Protein AF-A0A1N7MM26-F1 (afdb_monomer_lite)

Secondary structure (DSSP, 8-state):
--SS-HHHHHHHHHHHHHHHHHHSSS-TTHHHHHHHHHHHHHHHS-HHHHHHHHHHHHHHTTSS-GGGHHHHHHHHHHT--S-HHHHHHT-TTHHHHHHHHHHHTT--HHHHHHHHHTT-

Structure (mmCIF, N/CA/C/O backbone):
data_AF-A0A1N7MM26-F1
#
_entry.id   AF-A0A1N7MM26-F1
#
loop_
_atom_site.group_PDB
_atom_site.id
_atom_site.type_symbol
_atom_site.label_atom_id
_atom_site.label_alt_id
_atom_site.label_comp_id
_atom_site.label_asym_id
_atom_site.label_entity_id
_atom_site.label_seq_id
_atom_site.pdbx_PDB_ins_code
_atom_site.Cartn_x
_atom_site.Cartn_y
_atom_site.Cartn_z
_atom_site.occupancy
_atom_site.B_iso_or_equiv
_atom_site.auth_seq_id
_atom_site.auth_comp_id
_atom_site.auth_asym_id
_atom_site.auth_atom_id
_atom_site.pdbx_PDB_model_num
ATOM 1 N N . MET A 1 1 ? -12.522 6.394 6.188 1.00 79.19 1 MET A N 1
ATOM 2 C CA . MET A 1 1 ? -12.091 6.970 4.894 1.00 79.19 1 MET A CA 1
ATOM 3 C C . MET A 1 1 ? -10.631 6.613 4.724 1.00 79.19 1 MET A C 1
ATOM 5 O O . MET A 1 1 ? -9.912 6.730 5.705 1.00 79.19 1 MET A O 1
ATOM 9 N N . LEU A 1 2 ? -10.219 6.133 3.551 1.00 88.56 2 LEU A N 1
ATOM 10 C CA . LEU A 1 2 ? -8.833 5.742 3.298 1.00 88.56 2 LEU A CA 1
ATOM 11 C C . LEU A 1 2 ? -7.948 7.008 3.206 1.00 88.56 2 LEU A C 1
ATOM 13 O O . LEU A 1 2 ? -8.202 7.828 2.321 1.00 88.56 2 LEU A O 1
ATOM 17 N N . PRO A 1 3 ? -6.943 7.205 4.086 1.00 93.38 3 PRO A N 1
ATOM 18 C CA . PRO A 1 3 ? -6.109 8.410 4.094 1.00 93.38 3 PRO A CA 1
ATOM 19 C C . PRO A 1 3 ? -4.958 8.353 3.074 1.00 93.38 3 PRO A C 1
ATOM 21 O O . PRO A 1 3 ? -3.898 8.932 3.276 1.00 93.38 3 PRO A O 1
ATOM 24 N N . ILE A 1 4 ? -5.176 7.670 1.951 1.00 94.81 4 ILE A N 1
ATOM 25 C CA . ILE A 1 4 ? -4.326 7.682 0.762 1.00 94.81 4 ILE A CA 1
ATOM 26 C C . ILE A 1 4 ? -5.234 7.614 -0.466 1.00 94.81 4 ILE A C 1
ATOM 28 O O . ILE A 1 4 ? -6.266 6.940 -0.450 1.00 94.81 4 ILE A O 1
ATOM 32 N N . SER A 1 5 ? -4.889 8.336 -1.533 1.00 94.12 5 SER A N 1
ATOM 33 C CA . SER A 1 5 ? -5.679 8.267 -2.761 1.00 94.12 5 SER A CA 1
ATOM 34 C C . SER A 1 5 ? -5.453 6.930 -3.480 1.00 94.12 5 SER A C 1
ATOM 36 O O . SER A 1 5 ? -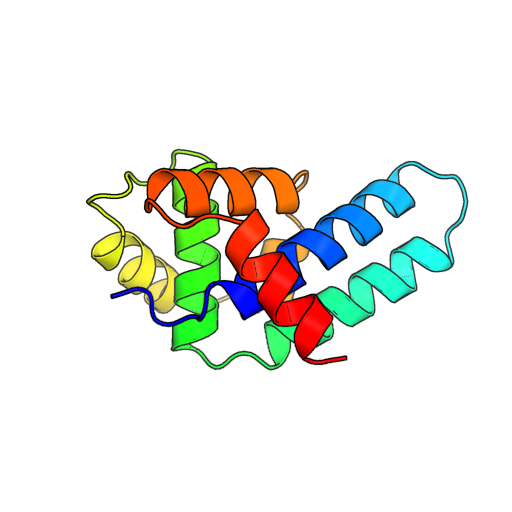4.312 6.459 -3.533 1.00 94.12 5 SER A O 1
ATOM 38 N N . PRO A 1 6 ? -6.487 6.350 -4.118 1.00 92.56 6 PRO A N 1
ATOM 39 C CA . PRO A 1 6 ? -6.328 5.132 -4.914 1.00 92.56 6 PRO A CA 1
ATOM 40 C C . PRO A 1 6 ? -5.232 5.261 -5.980 1.00 92.56 6 PRO A C 1
ATOM 42 O O . PRO A 1 6 ? -4.435 4.349 -6.153 1.00 92.56 6 PRO A O 1
ATOM 45 N N . ALA A 1 7 ? -5.104 6.433 -6.616 1.00 92.25 7 ALA A N 1
ATOM 46 C CA . ALA A 1 7 ? -4.064 6.703 -7.614 1.00 92.25 7 ALA A CA 1
ATOM 47 C C . ALA A 1 7 ? -2.632 6.552 -7.062 1.00 92.25 7 ALA A C 1
ATOM 49 O O . ALA A 1 7 ? -1.746 6.060 -7.757 1.00 92.25 7 ALA A O 1
ATOM 50 N N . LYS A 1 8 ? -2.385 6.942 -5.802 1.00 95.38 8 LYS A N 1
ATOM 51 C CA . LYS A 1 8 ? -1.077 6.733 -5.162 1.00 95.38 8 LYS A CA 1
ATOM 52 C C . LYS A 1 8 ? -0.815 5.251 -4.895 1.00 95.38 8 LYS A C 1
ATOM 54 O O . LYS A 1 8 ? 0.311 4.806 -5.089 1.00 95.38 8 LYS A O 1
ATOM 59 N N . VAL A 1 9 ? -1.836 4.492 -4.495 1.00 96.12 9 VAL A N 1
ATOM 60 C CA . VAL A 1 9 ? -1.715 3.038 -4.295 1.00 96.12 9 VAL A CA 1
ATOM 61 C C . VAL A 1 9 ? -1.467 2.327 -5.630 1.00 96.12 9 VAL A C 1
ATOM 63 O O . VAL A 1 9 ? -0.541 1.528 -5.721 1.00 96.12 9 VAL A O 1
ATOM 66 N N . ALA A 1 10 ? -2.189 2.692 -6.694 1.00 93.81 10 ALA A N 1
ATOM 67 C CA . ALA A 1 10 ? -1.954 2.183 -8.048 1.00 93.81 10 ALA A CA 1
ATOM 68 C C . ALA A 1 10 ? -0.533 2.486 -8.547 1.00 93.81 10 ALA A C 1
ATOM 70 O O . ALA A 1 10 ? 0.132 1.620 -9.113 1.00 93.81 10 ALA A O 1
ATOM 71 N N . HIS A 1 11 ? -0.010 3.685 -8.268 1.00 94.06 11 HIS A N 1
ATOM 72 C CA . HIS A 1 11 ? 1.384 3.998 -8.576 1.00 94.06 11 HIS A CA 1
ATOM 73 C C . HIS A 1 11 ? 2.359 3.037 -7.874 1.00 94.06 11 HIS A C 1
ATOM 75 O O . HIS A 1 11 ? 3.292 2.544 -8.506 1.00 94.06 11 HIS A O 1
ATOM 81 N N . VAL A 1 12 ? 2.132 2.727 -6.591 1.00 95.62 12 VAL A N 1
ATOM 82 C CA . VAL A 1 12 ? 2.938 1.747 -5.841 1.00 95.62 12 VAL A CA 1
ATOM 83 C C . VAL A 1 12 ? 2.831 0.353 -6.463 1.00 95.62 12 VAL A C 1
ATOM 85 O O . VAL A 1 12 ? 3.864 -0.278 -6.671 1.00 95.62 12 VAL A O 1
ATOM 88 N N . ILE A 1 13 ? 1.625 -0.098 -6.821 1.00 95.19 13 ILE A N 1
ATOM 89 C CA . ILE A 1 13 ? 1.372 -1.394 -7.475 1.00 95.19 13 ILE A CA 1
ATOM 90 C C . ILE A 1 13 ? 2.195 -1.528 -8.763 1.00 95.19 13 ILE A C 1
ATOM 92 O O . ILE A 1 13 ? 2.979 -2.469 -8.908 1.00 95.19 13 ILE A O 1
ATOM 96 N N . ILE A 1 14 ? 2.100 -0.546 -9.665 1.00 91.81 14 ILE A N 1
ATOM 97 C CA . ILE A 1 14 ? 2.815 -0.548 -10.950 1.00 91.81 14 ILE A CA 1
ATOM 98 C C . ILE A 1 14 ? 4.332 -0.655 -10.741 1.00 91.81 14 ILE A C 1
ATOM 100 O O .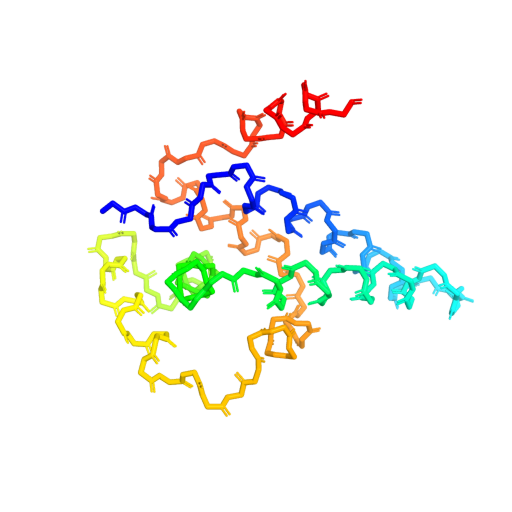 ILE A 1 14 ? 5.019 -1.387 -11.461 1.00 91.81 14 ILE A O 1
ATOM 104 N N . ARG A 1 15 ? 4.880 0.074 -9.761 1.00 92.19 15 ARG A N 1
ATOM 105 C CA . ARG A 1 15 ? 6.321 0.054 -9.468 1.00 92.19 15 ARG A CA 1
ATOM 106 C C . ARG A 1 15 ? 6.759 -1.228 -8.768 1.00 92.19 15 ARG A C 1
ATOM 108 O O . ARG A 1 15 ? 7.820 -1.747 -9.105 1.00 92.19 15 ARG A O 1
ATOM 115 N N . ALA A 1 16 ? 5.940 -1.768 -7.870 1.00 92.69 16 ALA A N 1
ATOM 116 C CA . ALA A 1 16 ? 6.187 -3.051 -7.222 1.00 92.69 16 ALA A CA 1
ATOM 117 C C . ALA A 1 16 ? 6.236 -4.195 -8.248 1.00 92.69 16 ALA A C 1
ATOM 119 O O . ALA A 1 16 ? 7.190 -4.968 -8.233 1.00 92.69 16 ALA A O 1
ATOM 120 N N . ARG A 1 17 ? 5.320 -4.232 -9.231 1.00 90.56 17 ARG A N 1
ATOM 121 C CA . ARG A 1 17 ? 5.369 -5.223 -10.327 1.00 90.56 17 ARG A CA 1
ATOM 122 C C . ARG A 1 17 ? 6.668 -5.136 -11.134 1.00 90.56 17 ARG A C 1
ATOM 124 O O . ARG A 1 17 ? 7.256 -6.163 -11.464 1.00 90.56 17 ARG A O 1
ATOM 131 N N . GLN A 1 18 ? 7.139 -3.926 -11.442 1.00 87.06 18 GLN A N 1
ATOM 132 C CA . GLN A 1 18 ? 8.406 -3.729 -12.164 1.00 87.06 18 GLN A CA 1
ATOM 133 C C . GLN A 1 18 ? 9.621 -4.169 -11.342 1.00 87.06 18 GLN A C 1
ATOM 135 O O . GLN A 1 18 ? 10.553 -4.769 -11.883 1.00 87.06 18 GLN A O 1
ATOM 140 N N . PHE A 1 19 ? 9.612 -3.879 -10.040 1.00 85.44 19 PHE A N 1
ATOM 141 C CA . PHE A 1 19 ? 10.656 -4.311 -9.119 1.00 85.44 19 PHE A CA 1
ATOM 142 C C . PHE A 1 19 ? 10.723 -5.843 -9.030 1.00 85.44 19 PHE A C 1
ATOM 144 O O . PHE A 1 19 ? 11.796 -6.412 -9.263 1.00 85.44 19 PHE A O 1
ATOM 151 N N . ASP A 1 20 ? 9.579 -6.497 -8.812 1.00 83.06 20 ASP A N 1
ATOM 152 C CA . ASP A 1 20 ? 9.454 -7.954 -8.706 1.00 83.06 20 ASP A CA 1
ATOM 153 C C . ASP A 1 20 ? 9.831 -8.663 -10.017 1.00 83.06 20 ASP A C 1
ATOM 155 O O . ASP A 1 20 ? 10.587 -9.638 -10.006 1.00 83.06 20 ASP A O 1
ATOM 159 N N . ALA A 1 21 ? 9.399 -8.138 -1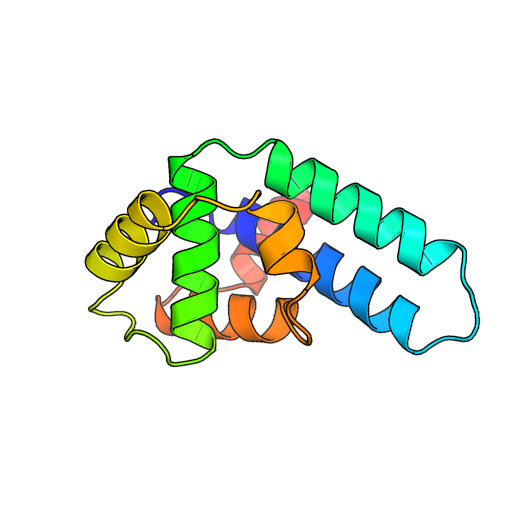1.170 1.00 77.62 21 ALA A N 1
ATOM 160 C CA . ALA A 1 21 ? 9.774 -8.674 -12.481 1.00 77.62 21 ALA A CA 1
ATOM 161 C C . ALA A 1 21 ? 11.295 -8.631 -12.718 1.00 77.62 21 ALA A C 1
ATOM 163 O O . ALA A 1 21 ? 11.868 -9.540 -13.324 1.00 77.62 21 ALA A O 1
ATOM 164 N N . GLY A 1 2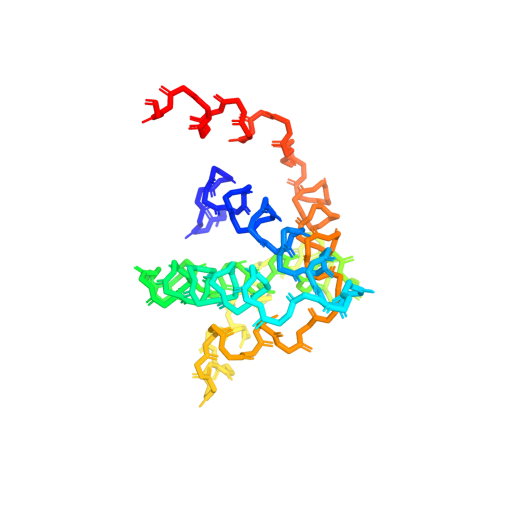2 ? 11.967 -7.596 -12.207 1.00 66.50 22 GLY A N 1
ATOM 165 C CA . GLY A 1 22 ? 13.417 -7.465 -12.281 1.00 66.50 22 GLY A CA 1
ATOM 166 C C . GLY A 1 22 ? 14.183 -8.413 -11.347 1.00 66.50 22 GLY A C 1
ATOM 167 O O . GLY A 1 22 ? 15.335 -8.728 -11.636 1.00 66.50 22 GLY A O 1
ATOM 168 N N . MET A 1 23 ? 13.569 -8.894 -10.259 1.00 61.25 23 MET A N 1
ATOM 169 C CA . MET A 1 23 ? 14.202 -9.808 -9.293 1.00 61.25 23 MET A CA 1
ATOM 170 C C . MET A 1 23 ? 14.352 -11.246 -9.828 1.00 61.25 23 MET A C 1
ATOM 172 O O . MET A 1 23 ? 15.205 -11.992 -9.347 1.00 61.25 23 MET A O 1
ATOM 176 N N . GLY A 1 24 ? 13.559 -11.637 -10.835 1.00 55.69 24 GLY A N 1
ATOM 177 C CA . GLY A 1 24 ? 13.631 -12.950 -11.497 1.00 55.69 24 GLY A CA 1
ATOM 178 C C . GLY A 1 24 ? 14.520 -13.002 -12.748 1.00 55.69 24 GLY A C 1
ATOM 179 O O . GLY A 1 24 ? 14.836 -14.090 -13.234 1.00 55.69 24 GLY A O 1
ATOM 180 N N . ALA A 1 25 ? 14.935 -11.848 -13.275 1.00 56.06 25 ALA A N 1
ATOM 181 C CA . ALA A 1 25 ? 15.792 -11.748 -14.450 1.00 56.06 25 ALA A CA 1
ATOM 182 C C . ALA A 1 25 ? 17.253 -11.542 -14.024 1.00 56.06 25 ALA A C 1
ATOM 184 O O . ALA A 1 25 ? 17.549 -10.757 -13.128 1.00 56.06 25 ALA A O 1
ATOM 185 N N . PHE A 1 26 ? 18.197 -12.204 -14.694 1.00 55.91 26 PHE A N 1
ATOM 186 C CA . PHE A 1 26 ? 19.649 -12.067 -14.486 1.00 55.91 26 PHE A CA 1
ATOM 187 C C . PHE A 1 26 ? 20.209 -10.665 -14.870 1.00 55.91 26 PHE A C 1
ATOM 189 O O . PHE A 1 26 ? 21.357 -10.545 -15.294 1.00 55.91 26 PHE A O 1
ATOM 196 N N . GLU A 1 27 ? 19.434 -9.584 -14.725 1.00 52.50 27 GLU A N 1
ATOM 197 C CA . GLU A 1 27 ? 19.776 -8.209 -15.110 1.00 52.50 27 GLU A CA 1
ATOM 198 C C . GLU A 1 27 ? 19.744 -7.258 -13.899 1.00 52.50 27 GLU A C 1
ATOM 200 O O . GLU A 1 27 ? 18.778 -6.550 -13.621 1.00 52.50 27 GLU A O 1
ATOM 205 N N . GLY A 1 28 ? 20.860 -7.199 -13.169 1.00 52.88 28 GLY A N 1
ATOM 206 C CA . GLY A 1 28 ? 21.011 -6.455 -11.907 1.00 52.88 28 GLY A CA 1
ATOM 207 C C . GLY A 1 28 ? 21.026 -4.916 -11.990 1.00 52.88 28 GLY A C 1
ATOM 208 O O . GLY A 1 28 ? 21.484 -4.271 -11.040 1.00 52.88 28 GLY A O 1
ATOM 209 N N . GLY A 1 29 ? 20.571 -4.330 -13.104 1.00 54.78 29 GLY A N 1
ATOM 210 C CA . GLY A 1 29 ? 20.505 -2.880 -13.335 1.00 54.78 29 GLY A CA 1
ATOM 211 C C . GLY A 1 29 ? 19.087 -2.309 -13.231 1.00 54.78 29 GLY A C 1
ATOM 212 O O . GLY A 1 29 ? 18.861 -1.382 -12.456 1.00 54.78 29 GLY A O 1
ATOM 213 N N . GLY A 1 30 ? 18.127 -2.891 -13.962 1.00 59.75 30 GLY A N 1
ATOM 214 C CA . GLY A 1 30 ? 16.740 -2.407 -14.014 1.00 59.75 30 GLY A CA 1
ATOM 215 C C . GLY A 1 30 ? 15.974 -2.607 -12.705 1.00 59.75 30 GLY A C 1
ATOM 216 O O . GLY A 1 30 ? 15.328 -1.679 -12.228 1.00 59.75 30 GLY A O 1
ATOM 217 N N . SER A 1 31 ? 16.133 -3.771 -12.062 1.00 71.25 31 SER A N 1
ATOM 218 C CA . SER A 1 31 ? 15.487 -4.066 -10.771 1.00 71.25 31 SER A CA 1
ATOM 219 C C . SER A 1 31 ? 15.925 -3.101 -9.665 1.00 71.25 31 SER A C 1
ATOM 221 O O . SER A 1 31 ? 15.102 -2.610 -8.898 1.00 71.25 31 SER A O 1
ATOM 223 N N . ARG A 1 32 ? 17.217 -2.738 -9.614 1.00 75.50 32 ARG A N 1
ATOM 224 C CA . ARG A 1 32 ? 17.720 -1.782 -8.614 1.00 75.50 32 ARG A CA 1
ATOM 225 C C . ARG A 1 32 ? 17.145 -0.382 -8.799 1.00 75.50 32 ARG A C 1
ATOM 227 O O . ARG A 1 32 ? 16.827 0.260 -7.804 1.00 75.50 32 ARG A O 1
ATOM 234 N N . ALA A 1 33 ? 17.027 0.088 -10.041 1.00 83.56 33 ALA A N 1
ATOM 235 C CA . ALA A 1 33 ? 16.438 1.393 -10.329 1.00 83.56 33 ALA A CA 1
ATOM 236 C C . ALA A 1 33 ? 14.944 1.412 -9.973 1.00 83.56 33 ALA A C 1
ATOM 238 O O . ALA A 1 33 ? 14.512 2.296 -9.238 1.00 83.56 33 ALA A O 1
ATOM 239 N N . ALA A 1 34 ? 14.191 0.389 -10.394 1.00 83.88 34 ALA A N 1
ATOM 240 C CA . ALA A 1 34 ? 12.775 0.248 -10.057 1.00 83.88 34 ALA A CA 1
ATOM 241 C C . ALA A 1 34 ? 12.546 0.207 -8.537 1.00 83.88 34 ALA A C 1
ATOM 243 O O . ALA A 1 34 ? 11.681 0.914 -8.021 1.00 83.88 34 ALA A O 1
ATOM 244 N N . GLY A 1 35 ? 13.372 -0.552 -7.809 1.00 87.88 35 GLY A N 1
ATOM 245 C CA . GLY A 1 35 ? 13.307 -0.617 -6.352 1.00 87.88 35 GLY A CA 1
ATOM 246 C C . GLY A 1 35 ? 13.648 0.711 -5.672 1.00 87.88 35 GLY A C 1
ATOM 247 O O . GLY A 1 35 ? 12.967 1.117 -4.735 1.00 87.88 35 GLY A O 1
ATOM 248 N N . ALA A 1 36 ? 14.662 1.428 -6.163 1.00 91.12 36 ALA A N 1
ATOM 249 C CA . ALA A 1 36 ? 15.021 2.744 -5.636 1.00 91.12 36 ALA A CA 1
ATOM 250 C C . ALA A 1 36 ? 13.913 3.785 -5.864 1.00 91.12 36 ALA A C 1
ATOM 252 O O . ALA A 1 36 ? 13.639 4.590 -4.975 1.00 91.12 36 ALA A O 1
ATOM 253 N N . GLU A 1 37 ? 13.260 3.764 -7.028 1.00 92.00 37 GLU A N 1
ATOM 254 C CA . GLU A 1 37 ? 12.136 4.654 -7.327 1.00 92.00 37 GLU A CA 1
ATOM 255 C C . GLU A 1 37 ? 10.907 4.343 -6.467 1.00 92.00 37 GLU A C 1
ATOM 257 O O . GLU A 1 37 ? 10.299 5.266 -5.925 1.00 92.00 37 GLU A O 1
ATOM 262 N N . LEU A 1 38 ? 10.567 3.060 -6.297 1.00 94.25 38 LEU A N 1
ATOM 263 C CA . LEU A 1 38 ? 9.489 2.630 -5.406 1.00 94.25 38 LEU A CA 1
ATOM 264 C C . LEU A 1 38 ? 9.751 3.087 -3.964 1.00 94.25 38 LEU A C 1
ATOM 266 O O . LEU A 1 38 ? 8.900 3.740 -3.358 1.00 94.25 38 LEU A O 1
ATOM 270 N N . ALA A 1 39 ? 10.949 2.815 -3.440 1.00 95.31 39 ALA A N 1
ATOM 271 C CA . ALA A 1 39 ? 11.328 3.224 -2.093 1.00 95.31 39 ALA A CA 1
ATOM 272 C C . ALA A 1 39 ? 11.280 4.751 -1.923 1.00 95.31 39 ALA A C 1
ATOM 274 O O . ALA A 1 39 ? 10.749 5.249 -0.931 1.00 95.31 39 ALA A O 1
ATOM 275 N N . ALA A 1 40 ? 11.777 5.512 -2.905 1.00 96.44 40 ALA A N 1
ATOM 276 C CA . ALA A 1 40 ? 11.733 6.972 -2.877 1.00 96.44 40 ALA A CA 1
ATOM 277 C C . ALA A 1 40 ? 10.296 7.517 -2.877 1.00 96.44 40 ALA A C 1
ATOM 279 O O . ALA A 1 40 ? 10.008 8.471 -2.151 1.00 96.44 40 ALA A O 1
ATOM 280 N N . PHE A 1 41 ? 9.394 6.905 -3.650 1.00 96.94 41 PHE A N 1
ATOM 281 C CA . PHE A 1 41 ? 7.986 7.292 -3.675 1.00 96.94 41 PHE A CA 1
ATOM 282 C C . PHE A 1 41 ? 7.304 7.032 -2.328 1.00 96.94 41 PHE A C 1
ATOM 284 O O . PHE A 1 41 ? 6.714 7.951 -1.761 1.00 96.94 41 PHE A O 1
ATOM 291 N N . VAL A 1 42 ? 7.441 5.818 -1.776 1.00 97.25 42 VAL A N 1
ATOM 292 C CA . VAL A 1 42 ? 6.862 5.456 -0.468 1.00 97.25 42 VAL A CA 1
ATOM 293 C C . VAL A 1 42 ? 7.413 6.354 0.637 1.00 97.25 42 VAL A C 1
ATOM 295 O O . VAL A 1 42 ? 6.658 6.855 1.467 1.00 97.25 42 VAL A O 1
ATOM 298 N N . LYS A 1 43 ? 8.717 6.639 0.614 1.00 97.19 43 LYS A N 1
ATOM 299 C CA . LYS A 1 43 ? 9.360 7.544 1.570 1.00 97.19 43 LYS A CA 1
ATOM 300 C C . LYS A 1 43 ? 8.769 8.956 1.551 1.00 97.19 43 LYS A C 1
ATOM 302 O O . LYS A 1 43 ? 8.691 9.584 2.608 1.00 97.19 43 LYS A O 1
ATOM 307 N N . GLY A 1 44 ? 8.378 9.443 0.371 1.00 97.31 44 GLY A N 1
ATOM 308 C CA . GLY A 1 44 ? 7.790 10.768 0.157 1.00 97.31 44 GLY A CA 1
ATOM 309 C C . GLY A 1 44 ? 6.316 10.898 0.558 1.00 97.31 44 GLY A C 1
ATOM 310 O O . GLY A 1 44 ? 5.803 12.017 0.585 1.00 97.31 44 GLY A O 1
ATOM 311 N N . LEU A 1 45 ? 5.638 9.792 0.875 1.00 97.50 45 LEU A N 1
ATOM 312 C CA . LEU A 1 45 ? 4.294 9.818 1.451 1.00 97.50 45 LEU A CA 1
ATOM 313 C C . LEU A 1 45 ? 4.322 10.414 2.863 1.00 97.50 45 LEU A C 1
ATOM 315 O O . LEU A 1 45 ? 5.310 10.285 3.592 1.00 97.50 45 LEU A O 1
ATOM 319 N N . ASN A 1 46 ? 3.224 11.056 3.263 1.00 96.88 46 ASN A N 1
ATOM 320 C CA . ASN A 1 46 ? 3.073 11.477 4.656 1.00 96.88 46 ASN A CA 1
ATOM 321 C C . ASN A 1 46 ? 2.775 10.268 5.571 1.00 96.88 46 ASN A C 1
ATOM 323 O O . ASN A 1 46 ? 2.483 9.172 5.099 1.00 96.88 46 ASN A O 1
ATOM 327 N N . GLU A 1 47 ? 2.847 10.464 6.887 1.00 96.25 47 GLU A N 1
ATOM 328 C CA . GLU A 1 47 ? 2.695 9.376 7.866 1.00 96.25 47 GLU A CA 1
ATOM 329 C C . GLU A 1 47 ? 1.318 8.690 7.812 1.00 96.25 47 GLU A C 1
ATOM 331 O O . GLU A 1 47 ? 1.235 7.470 7.946 1.00 96.25 47 GLU A O 1
ATOM 336 N N . GLU A 1 48 ? 0.241 9.443 7.568 1.00 96.94 48 GLU A N 1
ATOM 337 C CA . GLU A 1 48 ? -1.107 8.872 7.432 1.00 96.94 48 GLU A CA 1
ATOM 338 C C . GLU A 1 48 ? -1.231 8.045 6.147 1.00 96.94 48 GLU A C 1
ATOM 340 O O . GLU A 1 48 ? -1.800 6.955 6.160 1.00 96.94 48 GLU A O 1
ATOM 345 N N . GLU A 1 49 ? -0.639 8.524 5.051 1.00 98.19 49 GLU A N 1
ATOM 346 C CA . GLU A 1 49 ? -0.598 7.817 3.770 1.00 98.19 49 GLU A CA 1
ATOM 347 C C . GLU A 1 49 ? 0.217 6.523 3.860 1.00 98.19 49 GLU A C 1
ATOM 349 O O . GLU A 1 49 ? -0.193 5.501 3.310 1.00 98.19 49 GLU A O 1
ATOM 354 N N . LYS A 1 50 ? 1.346 6.538 4.579 1.00 98.44 50 LYS A N 1
ATOM 355 C CA . LYS A 1 50 ? 2.160 5.339 4.833 1.00 98.44 50 LYS A CA 1
ATOM 356 C C . LYS A 1 50 ? 1.393 4.303 5.644 1.00 98.44 50 LYS A C 1
ATOM 358 O O . LYS A 1 50 ? 1.352 3.139 5.249 1.00 98.44 50 LYS A O 1
ATOM 363 N N . ALA A 1 51 ? 0.754 4.723 6.736 1.00 98.19 51 ALA A N 1
ATOM 364 C CA . ALA A 1 51 ? -0.066 3.837 7.557 1.00 98.19 51 ALA A CA 1
ATOM 365 C C . ALA A 1 51 ? -1.232 3.244 6.748 1.00 98.19 51 ALA A C 1
ATOM 367 O O . ALA A 1 51 ? -1.488 2.044 6.819 1.00 98.19 51 ALA A O 1
ATOM 368 N N . ALA A 1 52 ? -1.883 4.056 5.911 1.00 98.19 52 ALA A N 1
ATOM 369 C CA . ALA A 1 52 ? -2.933 3.595 5.011 1.00 98.19 52 ALA A CA 1
ATOM 370 C C . ALA A 1 52 ? -2.437 2.566 3.995 1.00 98.19 52 ALA A C 1
ATOM 372 O O . ALA A 1 52 ? -3.099 1.556 3.780 1.00 98.19 52 ALA A O 1
ATOM 373 N N . LEU A 1 53 ? -1.275 2.800 3.384 1.00 98.31 53 LEU A N 1
ATOM 374 C CA . LEU A 1 53 ? -0.688 1.876 2.418 1.00 98.31 53 LEU A CA 1
ATOM 375 C C . LEU A 1 53 ? -0.367 0.517 3.061 1.00 98.31 53 LEU A C 1
ATOM 377 O O . LEU A 1 53 ? -0.678 -0.523 2.485 1.00 98.31 53 LEU A O 1
ATOM 381 N N . VAL A 1 54 ? 0.201 0.523 4.272 1.00 98.31 54 VAL A N 1
ATOM 382 C CA . VAL A 1 54 ? 0.458 -0.702 5.048 1.00 98.31 54 VAL A CA 1
ATOM 383 C C . VAL A 1 54 ? -0.848 -1.411 5.406 1.00 98.31 54 VAL A C 1
ATOM 385 O O . VAL A 1 54 ? -0.927 -2.628 5.265 1.00 98.31 54 VAL A O 1
ATOM 388 N N . ALA A 1 55 ? -1.883 -0.671 5.806 1.00 98.44 55 ALA A N 1
ATOM 389 C CA . ALA A 1 55 ? -3.192 -1.238 6.111 1.00 98.44 55 ALA A CA 1
ATOM 390 C C . ALA A 1 55 ? -3.844 -1.901 4.885 1.00 98.44 55 ALA A C 1
ATOM 392 O O . ALA A 1 55 ? -4.349 -3.014 4.999 1.00 98.44 55 ALA A O 1
ATOM 393 N N . VAL A 1 56 ? -3.779 -1.272 3.704 1.00 98.31 56 VAL A N 1
ATOM 394 C CA . VAL A 1 56 ? -4.262 -1.868 2.442 1.00 98.31 56 VAL A CA 1
ATOM 395 C C . VAL A 1 56 ? -3.523 -3.175 2.153 1.00 98.31 56 VAL A C 1
ATOM 397 O O . VAL A 1 56 ? -4.160 -4.191 1.890 1.00 98.31 56 VAL A O 1
ATOM 400 N N . PHE A 1 57 ? -2.194 -3.177 2.282 1.00 98.31 57 PHE A N 1
ATOM 401 C CA . PHE A 1 57 ? -1.389 -4.392 2.150 1.00 98.31 57 PHE A CA 1
ATOM 402 C C . PHE A 1 57 ? -1.827 -5.482 3.141 1.00 98.31 57 PHE A C 1
ATOM 404 O O . PHE A 1 57 ? -1.999 -6.639 2.757 1.00 98.31 57 PHE A O 1
ATOM 411 N N . TRP A 1 58 ? -2.017 -5.130 4.414 1.00 98.50 58 TRP A N 1
ATOM 412 C CA . TRP A 1 58 ? -2.452 -6.071 5.442 1.00 98.50 58 TRP A CA 1
ATOM 413 C C . TRP A 1 58 ? -3.846 -6.648 5.188 1.00 98.50 58 TRP A C 1
ATOM 415 O O . TRP A 1 58 ? -4.075 -7.814 5.512 1.00 98.50 58 TRP A O 1
ATOM 425 N N . ILE A 1 59 ? -4.748 -5.876 4.586 1.00 98.44 59 ILE A N 1
ATOM 426 C CA . ILE A 1 59 ? -6.070 -6.358 4.181 1.00 98.44 59 ILE A CA 1
ATOM 427 C C . ILE A 1 59 ? -5.946 -7.356 3.030 1.00 98.44 59 ILE A C 1
ATOM 429 O O . ILE A 1 59 ? -6.467 -8.463 3.134 1.00 98.44 59 ILE A O 1
ATOM 433 N N . GLY A 1 60 ? -5.197 -7.030 1.974 1.00 97.81 60 GLY A N 1
ATOM 434 C CA . GLY A 1 60 ? -5.064 -7.933 0.825 1.00 97.81 60 GLY A CA 1
ATOM 435 C C . GLY A 1 60 ? -4.378 -9.259 1.154 1.00 97.81 60 GLY A C 1
ATOM 436 O O . GLY A 1 60 ? -4.747 -10.302 0.629 1.00 97.81 60 GLY A O 1
ATOM 437 N N . ARG A 1 61 ? -3.441 -9.276 2.112 1.00 97.06 61 ARG A N 1
ATOM 438 C CA . ARG A 1 61 ? -2.847 -10.533 2.615 1.00 97.06 61 ARG A CA 1
ATOM 439 C C . ARG A 1 61 ? -3.717 -11.288 3.633 1.00 97.06 61 ARG A C 1
ATOM 441 O O . ARG A 1 61 ? -3.284 -12.331 4.128 1.00 97.06 61 ARG A O 1
ATOM 448 N N . GLY A 1 62 ? -4.864 -10.734 4.030 1.00 97.44 62 GLY A N 1
ATOM 449 C CA . GLY A 1 62 ? -5.785 -11.321 5.009 1.00 97.44 62 GLY A CA 1
ATOM 450 C C . GLY A 1 62 ? -5.348 -11.224 6.477 1.00 97.44 62 GLY A C 1
ATOM 451 O O . GLY A 1 62 ? -5.757 -12.054 7.284 1.00 97.44 62 GLY A O 1
ATOM 452 N N . THR A 1 63 ? -4.494 -10.262 6.845 1.00 97.88 63 THR A N 1
ATOM 453 C CA . THR A 1 63 ? -4.170 -9.974 8.259 1.00 97.88 63 THR A CA 1
ATOM 454 C C . THR A 1 63 ? -5.302 -9.223 8.959 1.00 97.88 63 THR A C 1
ATOM 456 O O . THR A 1 63 ? -5.538 -9.472 10.135 1.00 97.88 63 THR A O 1
ATOM 459 N N . TYR A 1 64 ? -6.004 -8.358 8.227 1.00 98.38 64 TYR A N 1
ATOM 460 C CA . TYR A 1 64 ? -7.217 -7.666 8.665 1.00 98.38 64 TYR A CA 1
ATOM 461 C C . TYR A 1 64 ? -8.314 -7.824 7.607 1.00 98.38 64 TYR A C 1
ATOM 463 O O . TYR A 1 64 ? -8.018 -8.047 6.431 1.00 98.38 64 TYR A O 1
ATOM 471 N N . GLY A 1 65 ? -9.574 -7.686 8.009 1.00 97.62 65 GLY A N 1
ATOM 472 C CA . GLY A 1 65 ? -10.713 -7.540 7.106 1.00 97.62 65 GLY A CA 1
ATOM 473 C C . GLY A 1 65 ? -10.900 -6.100 6.599 1.00 97.62 65 GLY A C 1
ATOM 474 O O . GLY A 1 65 ? -10.382 -5.150 7.193 1.00 97.62 65 GLY A O 1
ATOM 475 N N . PRO A 1 66 ? -11.671 -5.892 5.514 1.00 96.88 66 PRO A N 1
ATOM 476 C CA . PRO A 1 66 ? -11.970 -4.552 4.994 1.00 96.88 66 PRO A CA 1
ATOM 477 C C . PRO A 1 66 ? -12.762 -3.684 5.987 1.00 96.88 66 PRO A C 1
ATOM 479 O O . PRO A 1 66 ? -12.618 -2.461 6.013 1.00 96.88 66 PRO A O 1
ATOM 482 N N . ASP A 1 67 ? -13.572 -4.310 6.838 1.00 97.25 67 ASP A N 1
ATOM 483 C CA . ASP A 1 67 ? -14.306 -3.694 7.942 1.00 97.25 67 ASP A CA 1
ATOM 484 C C . ASP A 1 67 ? -13.408 -3.288 9.127 1.00 97.25 67 ASP A C 1
ATOM 486 O O . ASP A 1 67 ? -13.796 -2.434 9.926 1.00 97.25 67 ASP A O 1
ATOM 490 N N . GLU A 1 68 ? -12.173 -3.793 9.181 1.00 98.06 68 GLU A N 1
ATOM 491 C CA . GLU A 1 68 ? -11.165 -3.480 10.202 1.00 98.06 68 GLU A CA 1
ATOM 492 C C . GLU A 1 68 ? -10.150 -2.419 9.731 1.00 98.06 68 GLU A C 1
ATOM 494 O O . GLU A 1 68 ? -9.162 -2.149 10.411 1.00 98.06 68 GLU A O 1
ATOM 499 N N . LEU A 1 69 ? -10.389 -1.753 8.590 1.00 97.38 69 LEU A N 1
ATOM 500 C CA . LEU A 1 69 ? -9.453 -0.781 8.001 1.00 97.38 69 LEU A CA 1
ATOM 501 C C . LEU A 1 69 ? -8.972 0.290 8.994 1.00 97.38 69 LEU A C 1
ATOM 503 O O . LEU A 1 69 ? -7.797 0.647 9.000 1.00 97.38 69 LEU A O 1
ATOM 507 N N . ALA A 1 70 ? -9.873 0.83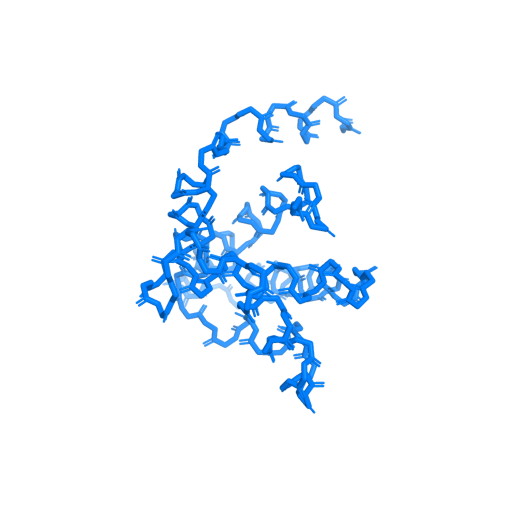5 9.813 1.00 97.69 70 ALA A N 1
ATOM 508 C CA . ALA A 1 70 ? -9.512 1.877 10.773 1.00 97.69 70 ALA A CA 1
ATOM 509 C C . ALA A 1 70 ? -8.544 1.359 11.849 1.00 97.69 70 ALA A C 1
ATOM 511 O O . ALA A 1 70 ? -7.605 2.061 12.214 1.00 97.69 70 ALA A O 1
ATOM 512 N N . GLU A 1 71 ? -8.752 0.128 12.316 1.00 98.00 71 GLU A N 1
ATOM 513 C CA . GLU A 1 71 ? -7.857 -0.535 13.264 1.00 98.00 71 GLU A CA 1
ATOM 514 C C . GLU A 1 71 ? -6.509 -0.844 12.613 1.00 98.00 71 GLU A C 1
ATOM 516 O O . GLU A 1 71 ? -5.468 -0.511 13.174 1.00 98.00 71 GLU A O 1
ATOM 521 N N . ALA A 1 72 ? -6.518 -1.376 11.389 1.00 98.12 72 ALA A N 1
ATOM 522 C CA . ALA A 1 72 ? -5.303 -1.647 10.630 1.00 98.12 72 ALA A CA 1
ATOM 523 C C . ALA A 1 72 ? -4.440 -0.384 10.438 1.00 98.12 72 ALA A C 1
ATOM 525 O O . ALA A 1 72 ? -3.221 -0.450 10.583 1.00 98.12 72 ALA A O 1
ATOM 526 N N . ILE A 1 73 ? -5.055 0.774 10.161 1.00 98.12 73 ILE A N 1
ATOM 527 C CA . ILE A 1 73 ? -4.347 2.059 10.025 1.00 98.12 73 ILE A CA 1
ATOM 528 C C . ILE A 1 73 ? -3.723 2.492 11.355 1.00 98.12 73 ILE A C 1
ATOM 530 O O . ILE A 1 73 ? -2.550 2.869 11.386 1.00 98.12 73 ILE A O 1
ATOM 534 N N . GLU A 1 74 ? -4.484 2.452 12.450 1.00 97.88 74 GLU A N 1
ATOM 535 C CA . GLU A 1 74 ? -3.975 2.844 13.769 1.00 97.88 74 GLU A CA 1
ATOM 536 C C . GLU A 1 74 ? -2.833 1.926 14.219 1.00 97.88 74 GLU A C 1
ATOM 538 O O . GLU A 1 74 ? -1.800 2.414 14.685 1.00 97.88 74 GLU A O 1
ATOM 543 N N . THR A 1 75 ? -2.960 0.616 13.997 1.00 97.94 75 THR A N 1
ATOM 544 C CA . THR A 1 75 ? -1.892 -0.348 14.278 1.00 97.94 75 THR A CA 1
ATOM 545 C C . THR A 1 75 ? -0.667 -0.081 13.407 1.00 97.94 75 THR A C 1
ATOM 547 O O . THR A 1 75 ? 0.439 0.015 13.933 1.00 97.94 75 THR A O 1
ATOM 550 N N . ALA A 1 76 ? -0.838 0.132 12.098 1.00 96.94 76 ALA A N 1
ATOM 551 C CA . ALA A 1 76 ? 0.274 0.437 11.198 1.00 96.94 76 ALA A CA 1
ATOM 552 C C . ALA A 1 76 ? 1.026 1.702 11.628 1.00 96.94 76 ALA A C 1
ATOM 554 O O . ALA A 1 76 ? 2.255 1.742 11.595 1.00 96.94 76 ALA A O 1
ATOM 555 N N . ARG A 1 77 ? 0.296 2.725 12.081 1.00 95.94 77 ARG A N 1
ATOM 556 C CA . ARG A 1 77 ? 0.873 3.965 12.603 1.00 95.94 77 ARG A CA 1
ATOM 557 C C . ARG A 1 77 ? 1.618 3.746 13.920 1.00 95.94 77 ARG A C 1
ATOM 559 O O . ARG A 1 77 ? 2.692 4.311 14.108 1.00 95.94 77 ARG A O 1
ATOM 566 N N . ALA A 1 78 ? 1.057 2.955 14.833 1.00 96.50 78 ALA A N 1
ATOM 567 C CA . ALA A 1 78 ? 1.672 2.664 16.125 1.00 96.50 78 ALA A CA 1
ATOM 568 C C . ALA A 1 78 ? 2.939 1.802 15.988 1.00 96.50 78 ALA A C 1
ATOM 570 O O . ALA A 1 78 ? 3.900 1.992 16.734 1.00 96.50 78 ALA A O 1
ATOM 571 N N . GLU A 1 79 ? 2.955 0.881 15.023 1.00 93.50 79 GLU A N 1
ATOM 572 C CA . GLU A 1 79 ? 4.051 -0.065 14.796 1.00 93.50 79 GLU A CA 1
ATOM 573 C C . GLU A 1 79 ? 5.123 0.429 13.812 1.00 93.50 79 GLU A C 1
ATOM 575 O O . GLU A 1 79 ? 6.098 -0.293 13.580 1.00 93.50 79 GLU A O 1
ATOM 580 N N . ALA A 1 80 ? 4.997 1.653 13.276 1.00 91.75 80 ALA A N 1
ATOM 581 C CA . ALA A 1 80 ? 5.907 2.290 12.311 1.00 91.75 80 ALA A CA 1
ATOM 582 C C . ALA A 1 80 ? 7.306 2.623 12.889 1.00 91.75 80 ALA A C 1
ATOM 584 O O . ALA A 1 80 ? 7.789 3.752 12.861 1.00 91.75 80 ALA A O 1
ATOM 585 N N . SER A 1 81 ? 7.974 1.611 13.436 1.00 88.44 81 SER A N 1
ATOM 586 C CA . SER A 1 81 ? 9.316 1.647 14.022 1.00 88.44 81 SER A CA 1
ATOM 587 C C . SER A 1 81 ? 10.422 1.400 12.993 1.00 88.44 81 SER A C 1
ATOM 589 O O . SER A 1 81 ? 11.578 1.752 13.225 1.00 88.44 81 SER A O 1
ATOM 591 N N . THR A 1 82 ? 10.067 0.805 11.852 1.00 90.75 82 THR A N 1
ATOM 592 C CA . THR A 1 82 ? 10.934 0.596 10.685 1.00 90.75 82 THR A CA 1
ATOM 593 C C . THR A 1 82 ? 10.467 1.522 9.560 1.00 90.75 82 THR A C 1
ATOM 595 O O . THR A 1 82 ? 9.253 1.698 9.422 1.00 90.75 82 THR A O 1
ATOM 598 N N . PRO A 1 83 ? 11.371 2.105 8.746 1.00 94.50 83 PRO A N 1
ATOM 599 C CA . PRO A 1 83 ? 10.966 2.873 7.572 1.00 94.50 83 PRO A CA 1
ATOM 600 C C . PRO A 1 83 ? 10.003 2.064 6.698 1.00 94.50 83 PRO A C 1
ATOM 602 O O . PRO A 1 83 ? 10.283 0.917 6.346 1.00 94.50 83 PRO A O 1
ATOM 605 N N . THR A 1 84 ? 8.847 2.646 6.377 1.00 96.38 84 THR A N 1
ATOM 606 C CA . THR A 1 84 ? 7.777 1.951 5.649 1.00 96.38 84 THR A CA 1
ATOM 607 C C . THR A 1 84 ? 8.250 1.457 4.286 1.00 96.38 84 THR A C 1
ATOM 609 O O . THR A 1 84 ? 7.872 0.367 3.867 1.00 96.38 84 THR A O 1
ATOM 612 N N . GLU A 1 85 ? 9.107 2.226 3.613 1.00 95.62 85 GLU A N 1
ATOM 613 C CA . GLU A 1 85 ? 9.725 1.819 2.357 1.00 95.62 85 GLU A CA 1
ATOM 614 C C . GLU A 1 85 ? 10.538 0.527 2.505 1.00 95.62 85 GLU A C 1
ATOM 616 O O . GLU A 1 85 ? 10.369 -0.382 1.700 1.00 95.62 85 GLU A O 1
ATOM 621 N N . ASP A 1 86 ? 11.340 0.393 3.561 1.00 93.94 86 ASP A N 1
ATOM 622 C CA . ASP A 1 86 ? 12.171 -0.792 3.790 1.00 93.94 86 ASP A CA 1
ATOM 623 C C . ASP A 1 86 ? 11.304 -2.010 4.136 1.00 93.94 86 ASP A C 1
ATOM 625 O O . ASP A 1 86 ? 11.565 -3.118 3.665 1.00 93.94 86 ASP A O 1
ATOM 629 N N . TYR A 1 87 ? 10.244 -1.798 4.925 1.00 95.44 87 TYR A N 1
ATOM 630 C CA . TYR A 1 87 ? 9.281 -2.842 5.272 1.00 95.44 87 TYR A CA 1
ATOM 631 C C . TYR A 1 87 ? 8.575 -3.400 4.032 1.00 95.44 87 TYR A C 1
ATOM 633 O O . TYR A 1 87 ? 8.582 -4.612 3.817 1.00 95.44 87 TYR A O 1
ATOM 641 N N . LEU A 1 88 ? 8.000 -2.526 3.200 1.00 95.25 88 LEU A N 1
ATOM 642 C CA . LEU A 1 88 ? 7.237 -2.933 2.018 1.00 95.25 88 LEU A CA 1
ATOM 643 C C . LEU A 1 88 ? 8.136 -3.510 0.917 1.00 95.25 88 LEU A C 1
ATOM 645 O O . LEU A 1 88 ? 7.753 -4.478 0.272 1.00 95.25 88 LEU A O 1
ATOM 649 N N . MET A 1 89 ? 9.355 -2.993 0.740 1.00 91.62 89 MET A N 1
ATOM 650 C CA . MET A 1 89 ? 10.332 -3.539 -0.216 1.00 91.62 89 MET A CA 1
ATOM 651 C C . MET A 1 89 ? 10.782 -4.970 0.121 1.00 91.62 89 MET A C 1
ATOM 653 O O . MET A 1 89 ? 11.277 -5.683 -0.750 1.00 91.62 89 MET A O 1
ATOM 657 N N . GLY A 1 90 ? 10.628 -5.398 1.379 1.00 91.44 90 GLY A N 1
ATOM 658 C CA . GLY A 1 90 ? 10.876 -6.774 1.810 1.00 91.44 90 GLY A CA 1
ATOM 659 C C . GLY A 1 90 ? 9.711 -7.735 1.551 1.00 91.44 90 GLY A C 1
ATOM 660 O O . GLY A 1 90 ? 9.860 -8.935 1.794 1.00 91.44 90 GLY A O 1
ATOM 661 N N . VAL A 1 91 ? 8.559 -7.236 1.093 1.00 92.00 91 VAL A N 1
ATOM 662 C CA . VAL A 1 91 ? 7.357 -8.038 0.850 1.00 92.00 91 VAL A CA 1
ATOM 663 C C . VAL A 1 91 ? 7.380 -8.578 -0.583 1.00 92.00 91 VAL A C 1
ATOM 665 O O . VAL A 1 91 ? 7.251 -7.797 -1.525 1.00 92.00 91 VAL A O 1
ATOM 668 N N . PRO A 1 92 ? 7.497 -9.904 -0.785 1.00 89.69 92 PRO A N 1
ATOM 669 C CA . PRO A 1 92 ? 7.312 -10.484 -2.109 1.00 89.69 92 PRO A CA 1
ATOM 670 C C . PRO A 1 92 ? 5.845 -10.364 -2.529 1.00 89.69 92 PRO A C 1
ATOM 672 O O . PRO A 1 92 ? 4.961 -10.533 -1.687 1.00 89.69 92 PRO A O 1
ATOM 675 N N . LEU A 1 93 ? 5.589 -10.148 -3.824 1.00 91.25 93 LEU A N 1
ATOM 676 C CA . LEU A 1 93 ? 4.232 -10.010 -4.372 1.00 91.25 93 LEU A CA 1
ATOM 677 C C . LEU A 1 93 ? 3.465 -8.828 -3.760 1.00 91.25 93 LEU A C 1
ATOM 679 O O . LEU A 1 93 ? 2.243 -8.865 -3.626 1.00 91.25 93 LEU A O 1
ATOM 683 N N . LEU A 1 94 ? 4.178 -7.765 -3.366 1.00 95.62 94 LEU A N 1
ATOM 684 C CA . LEU A 1 94 ? 3.571 -6.573 -2.767 1.00 95.62 94 LEU A CA 1
ATOM 685 C C . LEU A 1 94 ? 2.454 -6.003 -3.651 1.00 95.62 94 LEU A C 1
ATOM 687 O O . LEU A 1 94 ? 1.428 -5.568 -3.134 1.00 95.62 94 LEU A O 1
ATOM 691 N N . ALA A 1 95 ? 2.662 -6.006 -4.970 1.00 95.75 95 ALA A N 1
ATOM 692 C CA . ALA A 1 95 ? 1.673 -5.529 -5.925 1.00 95.75 95 ALA A CA 1
ATOM 693 C C . ALA A 1 95 ? 0.347 -6.286 -5.807 1.00 95.75 95 ALA A C 1
ATOM 695 O O . ALA A 1 95 ? -0.690 -5.647 -5.672 1.00 95.75 95 ALA A O 1
ATOM 696 N N . ASP A 1 96 ? 0.394 -7.620 -5.799 1.00 95.56 96 ASP A N 1
ATOM 697 C CA . ASP A 1 96 ? -0.811 -8.450 -5.765 1.00 95.56 96 ASP A CA 1
ATOM 698 C C . ASP A 1 96 ? -1.582 -8.225 -4.452 1.00 95.56 96 ASP A C 1
ATOM 700 O O . ASP A 1 96 ? -2.784 -7.988 -4.471 1.00 95.56 96 ASP A O 1
ATOM 704 N N . TYR A 1 97 ? 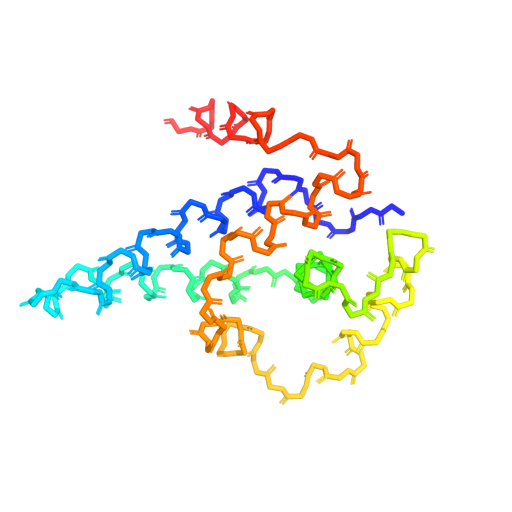-0.887 -8.139 -3.310 1.00 97.69 97 TYR A N 1
ATOM 705 C CA . TYR A 1 97 ? -1.552 -7.831 -2.038 1.00 97.69 97 TYR A CA 1
ATOM 706 C C . TYR A 1 97 ? -2.165 -6.426 -1.985 1.00 97.69 97 TYR A C 1
ATOM 708 O O . TYR A 1 97 ? -3.172 -6.214 -1.317 1.00 97.69 97 TYR A O 1
ATOM 716 N N . LEU A 1 98 ? -1.560 -5.431 -2.631 1.00 97.56 98 LEU A N 1
ATOM 717 C CA . LEU A 1 98 ? -2.145 -4.091 -2.676 1.00 97.56 98 LEU A CA 1
ATOM 718 C C . LEU A 1 98 ? -3.379 -4.042 -3.584 1.00 97.56 98 LEU A C 1
ATOM 720 O O . LEU A 1 98 ? -4.330 -3.333 -3.256 1.00 97.56 98 LEU A O 1
ATOM 724 N N . GLU A 1 99 ? -3.377 -4.791 -4.687 1.00 96.31 99 GLU A N 1
ATOM 725 C CA . GLU A 1 99 ? -4.542 -4.944 -5.563 1.00 96.31 99 GLU A CA 1
ATOM 726 C C . GLU A 1 99 ? -5.696 -5.631 -4.824 1.00 96.31 99 GLU A C 1
ATOM 728 O O . GLU A 1 99 ? -6.778 -5.049 -4.731 1.00 96.31 99 GLU A O 1
ATOM 733 N N . ASP A 1 100 ? -5.434 -6.780 -4.193 1.00 97.12 100 ASP A N 1
ATOM 734 C CA . ASP A 1 100 ? -6.418 -7.512 -3.386 1.00 97.12 100 ASP A CA 1
ATOM 735 C C . ASP A 1 100 ? -6.981 -6.632 -2.254 1.00 97.12 100 ASP A C 1
ATOM 737 O O . ASP A 1 100 ? -8.177 -6.644 -1.955 1.00 97.12 100 ASP A O 1
ATOM 741 N N . GLY A 1 101 ? -6.123 -5.822 -1.624 1.00 97.50 101 GLY A N 1
ATOM 742 C CA . GLY A 1 101 ? -6.517 -4.894 -0.567 1.00 97.50 101 GLY A CA 1
ATOM 743 C C . GLY A 1 101 ? -7.428 -3.767 -1.060 1.00 97.50 101 GLY A C 1
ATOM 744 O O . GLY A 1 101 ? -8.386 -3.407 -0.374 1.00 97.50 101 GLY A O 1
ATOM 745 N N . LEU A 1 102 ? -7.159 -3.204 -2.242 1.00 95.88 102 LEU A N 1
ATOM 746 C CA . LEU A 1 102 ? -8.038 -2.204 -2.855 1.00 95.88 102 LEU A CA 1
ATOM 747 C C . LEU A 1 102 ? -9.382 -2.816 -3.259 1.00 95.88 102 LEU A C 1
ATOM 749 O O . LEU A 1 102 ? -10.422 -2.229 -2.949 1.00 95.88 102 LEU A O 1
ATOM 753 N N . GLU A 1 103 ? -9.372 -4.002 -3.870 1.00 95.25 103 GLU A N 1
ATOM 754 C CA . GLU A 1 103 ? -10.590 -4.713 -4.260 1.00 95.25 103 GLU A CA 1
ATOM 755 C C . GLU A 1 103 ? -11.467 -5.023 -3.038 1.00 95.25 103 GLU A C 1
ATOM 757 O O . GLU A 1 103 ? -12.664 -4.725 -3.042 1.00 95.25 103 GLU A O 1
ATOM 762 N N . ALA A 1 104 ? -10.870 -5.518 -1.947 1.00 96.19 104 ALA A N 1
ATOM 763 C CA . ALA A 1 104 ? -11.574 -5.778 -0.691 1.00 96.19 104 ALA A CA 1
ATOM 764 C C . ALA A 1 104 ? -12.226 -4.514 -0.099 1.00 96.19 104 ALA A C 1
ATOM 766 O O . ALA A 1 104 ? -13.286 -4.589 0.526 1.00 96.19 104 ALA A O 1
ATOM 767 N N . LEU A 1 105 ? -11.624 -3.342 -0.319 1.00 95.44 105 LEU A N 1
ATOM 768 C CA . LEU A 1 105 ? -12.159 -2.041 0.093 1.00 95.44 105 LEU A CA 1
ATOM 769 C C . LEU A 1 105 ? -13.187 -1.458 -0.894 1.00 95.44 105 LEU A C 1
ATOM 771 O O . LEU A 1 105 ? -13.696 -0.356 -0.668 1.00 95.44 105 LEU A O 1
ATOM 775 N N . GLY A 1 106 ? -13.507 -2.176 -1.973 1.00 94.00 106 GLY A N 1
ATOM 776 C CA . GLY A 1 106 ? -14.428 -1.733 -3.017 1.00 94.00 106 GLY A CA 1
ATOM 777 C C . GLY A 1 106 ? -13.851 -0.638 -3.916 1.00 94.00 106 GLY A C 1
ATOM 778 O O . GLY A 1 106 ? -14.607 0.158 -4.474 1.00 94.00 106 GLY A O 1
ATOM 779 N N . LEU A 1 107 ? -12.523 -0.557 -4.027 1.00 91.00 107 LEU A N 1
ATOM 780 C CA . LEU A 1 107 ? -11.809 0.400 -4.865 1.00 91.00 107 LEU A CA 1
ATOM 781 C C . LEU A 1 107 ? -11.242 -0.323 -6.090 1.00 91.00 107 LEU A C 1
ATOM 783 O O . LEU A 1 107 ? -10.495 -1.287 -5.959 1.00 91.00 107 LEU A O 1
ATOM 787 N N . SER A 1 108 ? -11.579 0.161 -7.284 1.00 83.12 108 SER A N 1
ATOM 788 C CA . SER A 1 108 ? -11.036 -0.382 -8.531 1.00 83.12 108 SER A CA 1
ATOM 789 C C . SER A 1 108 ? -9.605 0.102 -8.760 1.00 83.12 108 SER A C 1
ATOM 791 O O . SER A 1 108 ? -9.320 1.303 -8.696 1.00 83.12 108 SER A O 1
ATOM 793 N N . VAL A 1 109 ? -8.714 -0.843 -9.058 1.00 76.00 109 VAL A N 1
ATOM 794 C CA . VAL A 1 109 ? -7.331 -0.562 -9.459 1.00 76.00 109 VAL A CA 1
ATOM 795 C C . VAL A 1 109 ? -7.304 0.067 -10.850 1.00 76.00 109 VAL A C 1
ATOM 797 O O . VAL A 1 109 ? -6.624 1.070 -11.036 1.00 76.00 109 VAL A O 1
ATOM 800 N N . GLU A 1 110 ? -8.119 -0.425 -11.786 1.00 76.12 110 GLU A N 1
ATOM 801 C CA . GLU A 1 110 ? -8.194 0.089 -13.163 1.00 76.12 110 GLU A CA 1
ATOM 802 C C . GLU A 1 110 ? -8.577 1.580 -13.195 1.00 76.12 110 GLU A C 1
ATOM 804 O O . GLU A 1 110 ? -7.967 2.378 -13.909 1.00 76.12 110 GLU A O 1
ATOM 809 N N . ASP A 1 111 ? -9.536 1.989 -12.356 1.00 73.69 111 ASP A N 1
ATOM 810 C CA . ASP A 1 111 ? -9.950 3.395 -12.242 1.00 73.69 111 ASP A CA 1
ATOM 811 C C . ASP A 1 111 ? -8.827 4.276 -11.667 1.00 73.69 111 ASP A C 1
ATOM 813 O O . ASP A 1 111 ? -8.666 5.449 -12.026 1.00 73.69 111 ASP A O 1
ATOM 817 N N . ALA A 1 112 ? -8.031 3.713 -10.757 1.00 71.56 112 ALA A N 1
ATOM 818 C CA . ALA A 1 112 ? -6.887 4.388 -10.169 1.00 71.56 112 ALA A CA 1
ATOM 819 C C . ALA A 1 112 ? -5.710 4.499 -11.156 1.00 71.56 112 ALA A C 1
ATOM 821 O O . ALA A 1 112 ? -5.042 5.536 -11.183 1.00 71.56 112 ALA A O 1
ATOM 822 N N . GLU A 1 113 ? -5.484 3.487 -11.993 1.00 73.00 113 GLU A N 1
ATOM 823 C CA . GLU A 1 113 ? -4.466 3.484 -13.047 1.00 73.00 113 GLU A CA 1
ATOM 824 C C . GLU A 1 113 ? -4.783 4.489 -14.162 1.00 73.00 113 GLU A C 1
ATOM 826 O O . GLU A 1 113 ? -3.902 5.256 -14.561 1.00 73.00 113 GLU A O 1
ATOM 831 N N . ASP A 1 114 ? -6.040 4.572 -14.612 1.00 70.56 114 ASP A N 1
ATOM 832 C CA . ASP A 1 114 ? -6.473 5.549 -15.627 1.00 70.56 114 ASP A CA 1
ATOM 833 C C . ASP A 1 114 ? -6.280 7.000 -15.132 1.00 70.56 114 ASP A C 1
ATOM 835 O O . ASP A 1 114 ? -5.966 7.914 -15.899 1.00 70.56 114 ASP A O 1
ATOM 839 N N . SER A 1 115 ? -6.384 7.222 -13.817 1.00 64.56 115 SER A N 1
ATOM 840 C CA . SER A 1 115 ? -6.060 8.506 -13.181 1.00 64.56 115 SER A CA 1
ATOM 841 C C . SER A 1 115 ? -4.561 8.831 -13.233 1.00 64.56 115 SER A C 1
ATOM 843 O O . SER A 1 115 ? -4.186 9.964 -13.545 1.00 64.56 115 SER A O 1
ATOM 845 N N . VAL A 1 116 ? -3.692 7.841 -12.996 1.00 68.38 116 VAL A N 1
ATOM 846 C CA . VAL A 1 116 ? -2.230 8.005 -13.094 1.00 68.38 116 VAL A CA 1
ATOM 847 C C . VAL A 1 116 ? -1.812 8.301 -14.536 1.00 68.38 116 VAL A C 1
ATOM 849 O O . VAL A 1 116 ? -1.024 9.219 -14.760 1.00 68.38 116 VAL A O 1
ATOM 852 N N . LEU A 1 117 ? -2.378 7.587 -15.514 1.00 66.56 117 LEU A N 1
ATOM 853 C CA . LEU A 1 117 ? -2.079 7.776 -16.938 1.00 66.56 117 LEU A CA 1
ATOM 854 C C . LEU A 1 117 ? -2.539 9.136 -17.475 1.00 66.56 117 LEU A C 1
ATOM 856 O O . LEU A 1 117 ? -1.898 9.685 -18.367 1.00 66.56 117 LEU A O 1
ATOM 860 N N . ARG A 1 118 ? -3.615 9.717 -16.927 1.00 66.00 118 ARG A N 1
ATOM 861 C CA . ARG A 1 118 ? -4.058 11.078 -17.283 1.00 66.00 118 ARG A CA 1
ATOM 862 C C . ARG A 1 118 ? -3.219 12.200 -16.663 1.00 66.00 118 ARG A C 1
ATOM 864 O O . ARG A 1 118 ? -3.398 13.353 -17.053 1.00 66.00 118 ARG A O 1
ATOM 871 N N . MET A 1 119 ? -2.351 11.900 -15.696 1.00 57.75 119 MET A N 1
ATOM 872 C CA . MET A 1 119 ? -1.505 12.891 -15.014 1.00 57.75 119 MET A CA 1
ATOM 873 C C . MET A 1 119 ? -0.087 13.011 -15.597 1.00 57.75 119 MET A C 1
ATOM 875 O O . MET A 1 119 ? 0.645 13.917 -15.193 1.00 57.75 119 MET A O 1
ATOM 879 N N . THR A 1 120 ? 0.296 12.131 -16.524 1.00 50.69 120 THR A N 1
ATOM 880 C CA . THR A 1 120 ? 1.587 12.125 -17.244 1.00 50.69 120 THR A CA 1
ATOM 881 C C . THR A 1 120 ? 1.429 12.563 -18.688 1.00 50.69 120 THR A C 1
ATOM 883 O O . THR A 1 120 ? 2.310 13.312 -19.166 1.00 50.69 120 THR A O 1
#

pLDDT: mean 88.61, std 13.03, range [50.69, 98.5]

Radius of gyration: 13.69 Å; chains: 1; bounding box: 35×26×33 Å

Foldseek 3Di:
DQPADLLLLLVLLVLLVQLLVVVPDPDPPRNVVSLVVSLVSLLPDDLLNLLSLQLLLCCLVPVDALVCSVVSSVVSSVVCPDRSSVVLSPDRPSSNSNCSSCVRNVHHSVVSVVVNVVVD

Organism: NCBI:txid407234

Sequence (120 aa):
MLPISPAKVAHVIIRARQFDAGMGAFEGGGSRAAGAELAAFVKGLNEEEKAALVAVFWIGRGTYGPDELAEAIETARAEASTPTEDYLMGVPLLADYLEDGLEALGLSVEDAEDSVLRMT

InterPro domains:
  IPR022254 Protein of unknown function DUF3775 [PF12616] (36-107)